Protein AF-A0A061R488-F1 (afdb_monomer_lite)

Structure (mmCIF, N/CA/C/O backbone):
data_AF-A0A061R488-F1
#
_entry.id   AF-A0A061R488-F1
#
loop_
_atom_site.group_PDB
_atom_site.id
_atom_site.type_symbol
_atom_site.label_atom_id
_atom_site.label_alt_id
_atom_site.label_comp_id
_atom_site.label_asym_id
_atom_site.label_entity_id
_atom_site.label_seq_id
_atom_site.pdbx_PDB_ins_code
_atom_site.Cartn_x
_atom_site.Cartn_y
_atom_site.Cartn_z
_atom_site.occupancy
_atom_site.B_iso_or_equiv
_atom_site.auth_seq_id
_atom_site.auth_comp_id
_atom_site.auth_asym_id
_atom_site.auth_atom_id
_atom_site.pdbx_PDB_model_num
ATOM 1 N N . MET A 1 1 ? 1.899 -10.293 -5.711 1.00 90.31 1 MET A N 1
ATOM 2 C CA . MET A 1 1 ? 0.958 -10.334 -6.855 1.00 90.31 1 MET A CA 1
ATOM 3 C C . MET A 1 1 ? 1.152 -9.062 -7.670 1.00 90.31 1 MET A C 1
ATOM 5 O O . MET A 1 1 ? 1.623 -8.094 -7.091 1.00 90.31 1 MET A O 1
ATOM 9 N N . ILE A 1 2 ? 0.807 -9.060 -8.963 1.00 94.00 2 ILE A N 1
ATOM 10 C CA . ILE A 1 2 ? 0.738 -7.848 -9.800 1.00 94.00 2 ILE A CA 1
ATOM 11 C C . ILE A 1 2 ? -0.744 -7.594 -10.103 1.00 94.00 2 ILE A C 1
ATOM 13 O O . ILE A 1 2 ? -1.431 -8.529 -10.511 1.00 94.00 2 ILE A O 1
ATOM 17 N N . LEU A 1 3 ? -1.229 -6.375 -9.859 1.00 93.12 3 LEU A N 1
ATOM 18 C CA . LEU A 1 3 ? -2.601 -5.946 -10.147 1.00 93.12 3 LEU A CA 1
ATOM 19 C C . LEU A 1 3 ? -2.588 -4.913 -11.274 1.00 93.12 3 LEU A C 1
ATOM 21 O O . LEU A 1 3 ? -1.709 -4.056 -11.303 1.00 93.12 3 LEU A O 1
ATOM 25 N N . GLU A 1 4 ? -3.572 -4.984 -12.166 1.00 93.31 4 GLU A N 1
ATOM 26 C CA . GLU A 1 4 ? -3.691 -4.099 -13.323 1.00 93.31 4 GLU A CA 1
ATOM 27 C C . GLU A 1 4 ? -5.083 -3.463 -13.361 1.00 93.31 4 GLU A C 1
ATOM 29 O O . GLU A 1 4 ? -6.100 -4.149 -13.258 1.00 93.31 4 GLU A O 1
ATOM 34 N N . SER A 1 5 ? -5.115 -2.139 -13.479 1.00 91.12 5 SER A N 1
ATOM 35 C CA . SER A 1 5 ? -6.299 -1.335 -13.776 1.00 91.12 5 SER A CA 1
ATOM 36 C C . SER A 1 5 ? -5.862 0.081 -14.145 1.00 91.12 5 SER A C 1
ATOM 38 O O . SER A 1 5 ? -4.741 0.492 -13.831 1.00 91.12 5 SER A O 1
ATOM 40 N N . ASP A 1 6 ? -6.778 0.881 -14.688 1.00 93.31 6 ASP A N 1
ATOM 41 C CA . ASP A 1 6 ? -6.605 2.335 -14.666 1.00 93.31 6 ASP A CA 1
ATOM 42 C C . ASP A 1 6 ? -6.418 2.791 -13.215 1.00 93.31 6 ASP A C 1
ATOM 44 O O . ASP A 1 6 ? -7.159 2.341 -12.335 1.00 93.31 6 ASP A O 1
ATOM 48 N N . GLU A 1 7 ? -5.410 3.631 -12.959 1.00 93.31 7 GLU A N 1
ATOM 49 C CA . GLU A 1 7 ? -5.097 4.152 -11.616 1.00 93.31 7 GLU A CA 1
ATOM 50 C C . GLU A 1 7 ? -4.927 3.033 -10.562 1.00 93.31 7 GLU A C 1
ATOM 52 O O . GLU A 1 7 ? -5.445 3.107 -9.445 1.00 93.31 7 GLU A O 1
ATOM 57 N N . ALA A 1 8 ? -4.254 1.935 -10.939 1.00 95.44 8 ALA A N 1
ATOM 58 C CA . ALA A 1 8 ? -4.124 0.736 -10.103 1.00 95.44 8 ALA A CA 1
ATOM 59 C C . ALA A 1 8 ? -3.553 1.013 -8.707 1.00 95.44 8 ALA A C 1
ATOM 61 O O . ALA A 1 8 ? -4.048 0.458 -7.725 1.00 95.44 8 ALA A O 1
ATOM 62 N N . VAL A 1 9 ? -2.540 1.880 -8.608 1.00 94.81 9 VAL A N 1
ATOM 63 C CA . VAL A 1 9 ? -1.914 2.240 -7.328 1.00 94.81 9 VAL A CA 1
ATOM 64 C C . VAL A 1 9 ? -2.938 2.930 -6.434 1.00 94.81 9 VAL A C 1
ATOM 66 O O . VAL A 1 9 ? -3.179 2.493 -5.311 1.00 94.81 9 VAL A O 1
ATOM 69 N N . GLU A 1 10 ? -3.604 3.960 -6.945 1.00 97.31 10 GLU A N 1
ATOM 70 C CA . GLU A 1 10 ? -4.575 4.763 -6.211 1.00 97.31 10 GLU A CA 1
ATOM 71 C C . GLU A 1 10 ? -5.785 3.923 -5.782 1.00 97.31 10 GLU A C 1
ATOM 73 O O . GLU A 1 10 ? -6.202 3.957 -4.618 1.00 97.31 10 GLU A O 1
ATOM 78 N N . ARG A 1 11 ? -6.321 3.109 -6.698 1.00 97.62 11 ARG A N 1
ATOM 79 C CA . ARG A 1 11 ? -7.456 2.218 -6.422 1.00 97.62 11 ARG A CA 1
ATOM 80 C C . ARG A 1 11 ? -7.103 1.154 -5.393 1.00 97.62 11 ARG A C 1
ATOM 82 O O . ARG A 1 11 ? -7.886 0.931 -4.468 1.00 97.62 11 ARG A O 1
ATOM 89 N N . TRP A 1 12 ? -5.929 0.532 -5.504 1.00 98.00 12 TRP A N 1
ATOM 90 C CA . TRP A 1 12 ? -5.481 -0.460 -4.529 1.00 98.00 12 TRP A CA 1
ATOM 91 C C . TRP A 1 12 ? -5.250 0.168 -3.156 1.00 98.00 12 TRP A C 1
ATOM 93 O O . TRP A 1 12 ? -5.750 -0.344 -2.155 1.00 98.00 12 TRP A O 1
ATOM 103 N N . ARG A 1 13 ? -4.586 1.328 -3.102 1.00 98.06 13 ARG A N 1
ATOM 104 C CA . ARG A 1 13 ? -4.376 2.108 -1.873 1.00 98.06 13 ARG A CA 1
ATOM 105 C C . ARG A 1 13 ? -5.696 2.459 -1.186 1.00 98.06 13 ARG A C 1
ATOM 107 O O . ARG A 1 13 ? -5.806 2.310 0.032 1.00 98.06 13 ARG A O 1
ATOM 114 N N . LYS A 1 14 ? -6.709 2.862 -1.957 1.00 97.75 14 LYS A N 1
ATOM 115 C CA . LYS A 1 14 ? -8.061 3.121 -1.447 1.00 97.75 14 LYS A CA 1
ATOM 116 C C . LYS A 1 14 ? -8.726 1.852 -0.909 1.00 97.75 14 LYS A C 1
ATOM 118 O O . LYS A 1 14 ? -9.336 1.900 0.154 1.00 97.75 14 LYS A O 1
ATOM 123 N N . ALA A 1 15 ? -8.595 0.727 -1.612 1.00 98.00 15 ALA A N 1
ATOM 124 C CA . ALA A 1 15 ? -9.188 -0.546 -1.207 1.00 98.00 15 ALA A CA 1
ATOM 125 C C . ALA A 1 15 ? -8.565 -1.115 0.082 1.00 98.00 15 ALA A C 1
ATOM 127 O O . ALA A 1 15 ? -9.285 -1.604 0.958 1.00 98.00 15 ALA A O 1
ATOM 128 N N . ILE A 1 16 ? -7.236 -1.043 0.230 1.00 98.12 16 ILE A N 1
ATOM 129 C CA . ILE A 1 16 ? -6.556 -1.557 1.428 1.00 98.12 16 ILE A CA 1
ATOM 130 C C . ILE A 1 16 ? -6.721 -0.635 2.636 1.00 98.12 16 ILE A C 1
ATOM 132 O O . ILE A 1 16 ? -6.805 -1.134 3.752 1.00 98.12 16 ILE A O 1
ATOM 136 N N . GLY A 1 17 ? -6.826 0.680 2.432 1.00 98.38 17 GLY A N 1
ATOM 137 C CA . GLY A 1 17 ? -7.018 1.654 3.505 1.00 98.38 17 GLY A CA 1
ATOM 138 C C . GLY A 1 17 ? -5.735 2.028 4.272 1.00 98.38 17 GLY A C 1
ATOM 139 O O . GLY A 1 17 ? -4.621 1.648 3.879 1.00 98.38 17 GLY A O 1
ATOM 140 N N . PRO A 1 18 ? -5.864 2.814 5.360 1.00 98.00 18 PRO A N 1
ATOM 141 C CA . PRO A 1 18 ? -4.741 3.298 6.168 1.00 98.00 18 PRO A CA 1
ATOM 142 C C . PRO A 1 18 ? -3.824 2.181 6.677 1.00 98.00 18 PRO A C 1
ATOM 144 O O . PRO A 1 18 ? -4.274 1.076 6.956 1.00 98.00 18 PRO A O 1
ATOM 147 N N . THR A 1 19 ? -2.527 2.470 6.815 1.00 97.62 19 THR A N 1
ATOM 148 C CA . THR A 1 19 ? -1.512 1.486 7.249 1.00 97.62 19 THR A CA 1
ATOM 149 C C . THR A 1 19 ? -1.751 0.966 8.665 1.00 97.62 19 THR A C 1
ATOM 151 O O . THR A 1 19 ? -1.451 -0.192 8.944 1.00 97.62 19 THR A O 1
ATOM 154 N N . ASP A 1 20 ? -2.276 1.811 9.551 1.00 97.69 20 ASP A N 1
ATOM 155 C CA . ASP A 1 20 ? -2.691 1.398 10.886 1.00 97.69 20 ASP A CA 1
ATOM 156 C C . ASP A 1 20 ? -4.117 0.843 10.836 1.00 97.69 20 ASP A C 1
ATOM 158 O O . ASP A 1 20 ? -5.053 1.554 10.467 1.00 97.69 20 ASP A O 1
ATOM 162 N N . ALA A 1 21 ? -4.277 -0.425 11.219 1.00 97.12 21 ALA A N 1
ATOM 163 C CA . ALA A 1 21 ? -5.569 -1.095 11.245 1.00 97.12 21 ALA A CA 1
ATOM 164 C C . ALA A 1 21 ? -6.576 -0.419 12.195 1.00 97.12 21 ALA A C 1
ATOM 166 O O . ALA A 1 21 ? -7.774 -0.442 11.918 1.00 97.12 21 ALA A O 1
ATOM 167 N N . ALA A 1 22 ? -6.118 0.210 13.286 1.00 97.56 22 ALA A N 1
ATOM 168 C CA . ALA A 1 22 ? -6.995 0.967 14.180 1.00 97.56 22 ALA A CA 1
ATOM 169 C C . ALA A 1 22 ? -7.564 2.202 13.469 1.00 97.56 22 ALA A C 1
ATOM 171 O O . ALA A 1 22 ? -8.781 2.344 13.372 1.00 97.56 22 ALA A O 1
ATOM 172 N N . ALA A 1 23 ? -6.696 3.008 12.853 1.00 98.12 23 ALA A N 1
ATOM 173 C CA . ALA A 1 23 ? -7.121 4.157 12.055 1.00 98.12 23 ALA A CA 1
ATOM 174 C C . ALA A 1 23 ? -7.990 3.739 10.855 1.00 98.12 23 ALA A C 1
ATOM 176 O O . ALA A 1 23 ? -8.926 4.445 10.482 1.00 98.12 23 ALA A O 1
ATOM 177 N N . ALA A 1 24 ? -7.711 2.579 10.249 1.00 98.31 24 ALA A N 1
ATOM 178 C CA . ALA A 1 24 ? -8.529 2.025 9.177 1.00 98.31 24 ALA A CA 1
ATOM 179 C C . ALA A 1 24 ? -9.947 1.686 9.655 1.00 98.31 24 ALA A C 1
ATOM 181 O O . ALA A 1 24 ? -10.898 2.031 8.963 1.00 98.31 24 ALA A O 1
ATOM 182 N N . ARG A 1 25 ? -10.118 1.078 10.837 1.00 98.44 25 ARG A N 1
ATOM 183 C CA . ARG A 1 25 ? -11.451 0.802 11.410 1.00 98.44 25 ARG A CA 1
ATOM 184 C C . ARG A 1 25 ? -12.263 2.072 11.660 1.00 98.44 25 ARG A C 1
ATOM 186 O O . ARG A 1 25 ? -13.475 2.049 11.486 1.00 98.44 25 ARG A O 1
ATOM 193 N N . GLU A 1 26 ? -11.604 3.163 12.030 1.00 98.31 26 GLU A N 1
ATOM 194 C CA . GLU A 1 26 ? -12.263 4.445 12.296 1.00 98.31 26 GLU A CA 1
ATOM 195 C C . GLU A 1 26 ? -12.633 5.195 11.010 1.00 98.31 26 GLU A C 1
ATOM 197 O O . GLU A 1 26 ? -13.745 5.699 10.875 1.00 98.31 26 GLU A O 1
ATOM 202 N N . THR A 1 27 ? -11.703 5.274 10.054 1.00 98.31 27 THR A N 1
ATOM 203 C CA . THR A 1 27 ? -11.824 6.170 8.887 1.00 98.31 27 THR A CA 1
ATOM 204 C C . THR A 1 27 ? -12.281 5.469 7.608 1.00 98.31 27 THR A C 1
ATOM 206 O O . THR A 1 27 ? -12.818 6.111 6.707 1.00 98.31 27 THR A O 1
ATOM 209 N N . ALA A 1 28 ? -12.074 4.155 7.509 1.00 98.12 28 ALA A N 1
ATOM 210 C CA . ALA A 1 28 ? -12.404 3.337 6.346 1.00 98.12 28 ALA A CA 1
ATOM 211 C C . ALA A 1 28 ? -12.791 1.904 6.779 1.00 98.12 28 ALA A C 1
ATOM 213 O O . ALA A 1 28 ? -12.091 0.951 6.416 1.00 98.12 28 ALA A O 1
ATOM 214 N N . PRO A 1 29 ? -13.887 1.717 7.545 1.00 98.06 29 PRO A N 1
ATOM 215 C CA . PRO A 1 29 ? -14.254 0.430 8.155 1.00 98.06 29 PRO A CA 1
ATOM 216 C C . PRO A 1 29 ? -14.453 -0.706 7.141 1.00 98.06 29 PRO A C 1
ATOM 218 O O . PRO A 1 29 ? -14.228 -1.873 7.453 1.00 98.06 29 PRO A O 1
ATOM 221 N N . GLU A 1 30 ? -14.801 -0.367 5.896 1.00 98.19 30 GLU A N 1
ATOM 222 C CA . GLU A 1 30 ? -14.967 -1.342 4.816 1.00 98.19 30 GLU A CA 1
ATOM 223 C C . GLU A 1 30 ? -13.655 -1.767 4.137 1.00 98.19 30 GLU A C 1
ATOM 225 O O . GLU A 1 30 ? -13.661 -2.714 3.342 1.00 98.19 30 GLU A O 1
ATOM 230 N N . SER A 1 31 ? -12.542 -1.095 4.448 1.00 98.62 31 SER A N 1
ATOM 231 C CA . SER A 1 31 ? -11.225 -1.388 3.880 1.00 98.62 31 SER A CA 1
ATOM 232 C C . SER A 1 31 ? -10.680 -2.737 4.341 1.00 98.62 31 SER A C 1
ATOM 234 O O . SER A 1 31 ? -11.011 -3.258 5.410 1.00 98.62 31 SER A O 1
ATOM 236 N N . LEU A 1 32 ? -9.789 -3.310 3.536 1.00 98.44 32 LEU A N 1
ATOM 237 C CA . LEU A 1 32 ? -9.237 -4.629 3.834 1.00 98.44 32 LEU A CA 1
ATOM 238 C C . LEU A 1 32 ? -8.371 -4.621 5.106 1.00 98.44 32 LEU A C 1
ATOM 240 O O . LEU A 1 32 ? -8.419 -5.578 5.877 1.00 98.44 32 LEU A O 1
ATOM 244 N N . ARG A 1 33 ? -7.632 -3.539 5.390 1.00 98.50 33 ARG A N 1
ATOM 245 C CA . ARG A 1 33 ? -6.859 -3.427 6.639 1.00 98.50 33 ARG A CA 1
ATOM 246 C C . ARG A 1 33 ? -7.745 -3.263 7.872 1.00 98.50 33 ARG A C 1
ATOM 248 O O . ARG A 1 33 ? -7.367 -3.750 8.932 1.00 98.50 33 ARG A O 1
ATOM 255 N N . ALA A 1 34 ? -8.926 -2.653 7.749 1.00 98.50 34 ALA A N 1
ATOM 256 C CA . ALA A 1 34 ? -9.890 -2.597 8.849 1.00 98.50 34 ALA A CA 1
ATOM 257 C C . ALA A 1 34 ? -10.449 -3.988 9.193 1.00 98.50 34 ALA A C 1
ATOM 259 O O . ALA A 1 34 ? -10.567 -4.329 10.370 1.00 98.50 34 ALA A O 1
ATOM 260 N N . LYS A 1 35 ? -10.749 -4.791 8.162 1.00 98.44 35 LYS A N 1
ATOM 261 C CA . LYS A 1 35 ? -11.349 -6.129 8.290 1.00 98.44 35 LYS A CA 1
ATOM 262 C C . LYS A 1 35 ? -10.361 -7.207 8.729 1.00 98.44 35 LYS A C 1
ATOM 264 O O . LYS A 1 35 ? -10.740 -8.106 9.473 1.00 98.44 35 LYS A O 1
ATOM 269 N N . TYR A 1 36 ? -9.114 -7.129 8.262 1.00 98.38 36 TYR A N 1
ATOM 270 C CA . TYR A 1 36 ? -8.139 -8.217 8.405 1.00 98.38 36 TYR A CA 1
ATOM 271 C C . TYR A 1 36 ? -6.847 -7.819 9.130 1.00 98.38 36 TYR A C 1
ATOM 273 O O . TYR A 1 36 ? -6.039 -8.688 9.450 1.00 98.38 36 TYR A O 1
ATOM 281 N N . GLY A 1 37 ? -6.618 -6.526 9.377 1.00 97.38 37 GLY A N 1
ATOM 282 C CA . GLY A 1 37 ? -5.425 -6.033 10.060 1.00 97.38 37 GLY A CA 1
ATOM 283 C C . GLY A 1 37 ? -5.559 -6.049 11.584 1.00 97.38 37 GLY A C 1
ATOM 284 O O . GLY A 1 37 ? -6.605 -5.719 12.148 1.00 97.38 37 GLY A O 1
ATOM 285 N N . THR A 1 38 ? -4.458 -6.364 12.263 1.00 95.75 38 THR A N 1
ATOM 286 C CA . THR A 1 38 ? -4.386 -6.387 13.730 1.00 95.75 38 THR A CA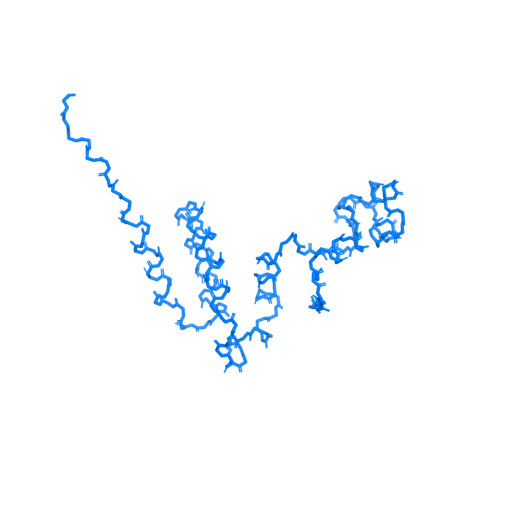 1
ATOM 287 C C . THR A 1 38 ? -3.892 -5.051 14.277 1.00 95.75 38 THR A C 1
ATOM 289 O O . THR A 1 38 ? -4.554 -4.428 15.106 1.00 95.75 38 THR A O 1
ATOM 292 N N . ASP A 1 39 ? -2.743 -4.594 13.781 1.00 93.75 39 ASP A N 1
ATOM 293 C CA . ASP A 1 39 ? -2.043 -3.384 14.219 1.00 93.75 39 ASP A CA 1
ATOM 294 C C . ASP A 1 39 ? -1.248 -2.769 13.046 1.00 93.75 39 ASP A C 1
ATOM 296 O O . ASP A 1 39 ? -1.384 -3.199 11.898 1.00 93.75 39 ASP A O 1
ATOM 300 N N . LYS A 1 40 ? -0.434 -1.742 13.318 1.00 95.44 40 LYS A N 1
ATOM 301 C CA . LYS A 1 40 ? 0.339 -1.012 12.299 1.00 95.44 40 LYS A CA 1
ATOM 302 C C . LYS A 1 40 ? 1.358 -1.877 11.548 1.00 95.44 40 LYS A C 1
ATOM 304 O O . LYS A 1 40 ? 1.590 -1.626 10.366 1.00 95.44 40 LYS A O 1
ATOM 309 N N . THR A 1 41 ? 1.978 -2.859 12.202 1.00 96.25 41 THR A N 1
ATOM 310 C CA . THR A 1 41 ? 2.983 -3.745 11.588 1.00 96.25 41 THR A CA 1
ATOM 311 C C . THR A 1 41 ? 2.342 -4.991 10.986 1.00 96.25 41 THR A C 1
ATOM 313 O O . THR A 1 41 ? 2.716 -5.413 9.896 1.00 96.25 41 THR A O 1
ATOM 316 N N . ARG A 1 42 ? 1.336 -5.560 11.651 1.00 96.25 42 ARG A N 1
ATOM 317 C CA . ARG A 1 42 ? 0.545 -6.709 11.193 1.00 96.25 42 ARG A CA 1
ATOM 318 C C . ARG A 1 42 ? -0.763 -6.226 10.573 1.00 96.25 42 ARG A C 1
ATOM 320 O O . ARG A 1 42 ? -1.852 -6.507 11.072 1.00 96.25 42 ARG A O 1
ATOM 327 N N . ASN A 1 43 ? -0.645 -5.499 9.468 1.00 97.19 43 ASN A N 1
ATOM 328 C CA . ASN A 1 43 ? -1.773 -4.880 8.768 1.00 97.19 43 ASN A CA 1
ATOM 329 C C . ASN A 1 43 ? -2.302 -5.711 7.583 1.00 97.19 43 ASN A C 1
ATOM 331 O O . ASN A 1 43 ? -3.036 -5.188 6.756 1.00 97.19 43 ASN A O 1
ATOM 335 N N . ALA A 1 44 ? -1.947 -6.994 7.491 1.00 97.12 44 ALA A N 1
ATOM 336 C CA . ALA A 1 44 ? -2.389 -7.970 6.484 1.00 97.12 44 ALA A CA 1
ATOM 337 C C . ALA A 1 44 ? -1.966 -7.728 5.019 1.00 97.12 44 ALA A C 1
ATOM 339 O O . ALA A 1 44 ? -1.717 -8.699 4.309 1.00 97.12 44 ALA A O 1
ATOM 340 N N . LEU A 1 45 ? -1.891 -6.483 4.540 1.00 97.19 45 LEU A N 1
ATOM 341 C CA . LEU A 1 45 ? -1.705 -6.173 3.118 1.00 97.19 45 LEU A CA 1
ATOM 342 C C . LEU A 1 45 ? -0.686 -5.055 2.893 1.00 97.19 45 LEU A C 1
ATOM 344 O O . LEU A 1 45 ? -0.754 -3.997 3.523 1.00 97.19 45 LEU A O 1
ATOM 348 N N . HIS A 1 46 ? 0.198 -5.268 1.915 1.00 96.50 46 HIS A N 1
ATOM 349 C CA . HIS A 1 46 ? 1.103 -4.266 1.343 1.00 96.50 46 HIS A CA 1
ATOM 350 C C . HIS A 1 46 ? 0.574 -3.759 -0.004 1.00 96.50 46 HIS A C 1
ATOM 352 O O . HIS A 1 46 ? -0.161 -4.450 -0.714 1.00 96.50 46 HIS A O 1
ATOM 358 N N . GLY A 1 47 ? 0.965 -2.544 -0.362 1.00 95.31 47 GLY A N 1
ATOM 359 C CA . GLY A 1 47 ? 0.718 -1.966 -1.673 1.00 95.31 47 GLY A CA 1
ATOM 360 C C . GLY A 1 47 ? 1.618 -0.759 -1.865 1.00 95.31 47 GLY A C 1
ATOM 361 O O . GLY A 1 47 ? 1.734 0.056 -0.945 1.00 95.31 47 GLY A O 1
ATOM 362 N N . SER A 1 48 ? 2.226 -0.668 -3.045 1.00 96.44 48 SER A N 1
ATOM 363 C CA . SER A 1 48 ? 3.090 0.439 -3.443 1.00 96.44 48 SER A CA 1
ATOM 364 C C . SER A 1 48 ? 2.348 1.776 -3.317 1.00 96.44 48 SER A C 1
ATOM 366 O O . SER A 1 48 ? 1.120 1.844 -3.433 1.00 96.44 48 SER A O 1
ATOM 368 N N . ASP A 1 49 ? 3.085 2.838 -3.019 1.00 92.50 49 ASP A N 1
ATOM 369 C CA . ASP A 1 49 ? 2.551 4.182 -2.770 1.00 92.50 49 ASP A CA 1
ATOM 370 C C . ASP A 1 49 ? 2.558 5.093 -4.005 1.00 92.50 49 ASP A C 1
ATOM 372 O O . ASP A 1 49 ? 1.917 6.143 -3.995 1.00 92.50 49 ASP A O 1
ATOM 376 N N . SER A 1 50 ? 3.261 4.686 -5.060 1.00 92.12 50 SER A N 1
ATOM 377 C CA . SER A 1 50 ? 3.481 5.446 -6.285 1.00 92.12 50 SER A CA 1
ATOM 378 C C . SER A 1 50 ? 3.691 4.497 -7.467 1.00 92.12 50 SER A C 1
ATOM 380 O O . SER A 1 50 ? 3.901 3.291 -7.299 1.00 92.12 50 SER A O 1
ATOM 382 N N . ARG A 1 51 ? 3.607 5.025 -8.692 1.00 89.38 51 ARG A N 1
ATOM 383 C CA . ARG A 1 51 ? 3.841 4.231 -9.910 1.00 89.38 51 ARG A CA 1
ATOM 384 C C . ARG A 1 51 ? 5.304 3.815 -10.015 1.00 89.38 51 ARG A C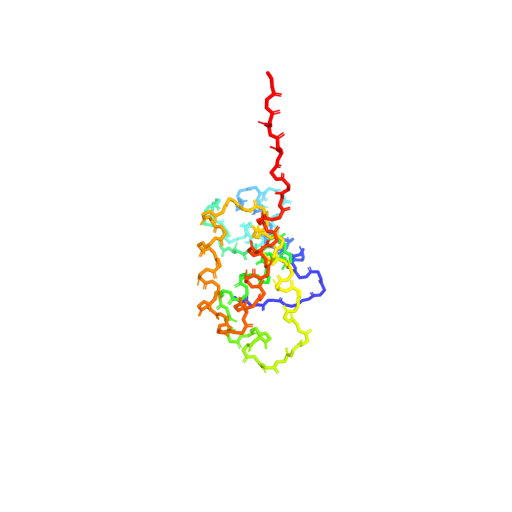 1
ATOM 386 O O . ARG A 1 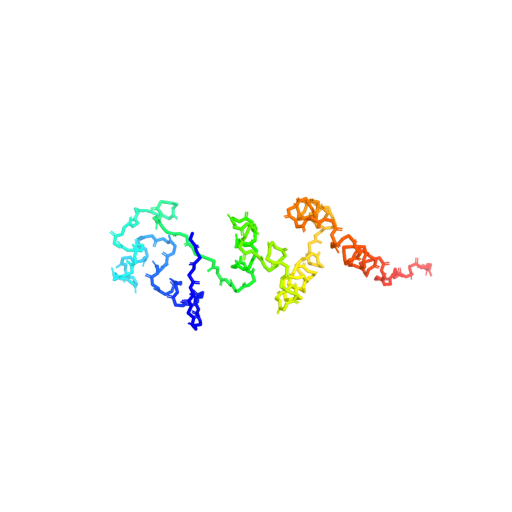51 ? 5.603 2.705 -10.449 1.00 89.38 51 ARG A O 1
ATOM 393 N N . GLU A 1 52 ? 6.194 4.691 -9.573 1.00 86.69 52 GLU A N 1
ATOM 394 C CA . GLU A 1 52 ? 7.631 4.481 -9.519 1.00 86.69 52 GLU A CA 1
ATOM 395 C C . GLU A 1 52 ? 7.955 3.348 -8.543 1.00 86.69 52 GLU A C 1
ATOM 397 O O . GLU A 1 52 ? 8.616 2.389 -8.937 1.00 86.69 52 GLU A O 1
ATOM 402 N N . SER A 1 53 ? 7.435 3.387 -7.306 1.00 87.31 53 SER A N 1
ATOM 403 C CA . SER A 1 53 ? 7.660 2.296 -6.348 1.00 87.31 53 SER A CA 1
ATOM 404 C C . SER A 1 53 ? 7.056 0.977 -6.828 1.00 87.31 53 SER A C 1
ATOM 406 O O . SER A 1 53 ? 7.714 -0.056 -6.719 1.00 87.31 53 SER A O 1
ATOM 408 N N . ALA A 1 54 ? 5.879 1.004 -7.462 1.00 90.81 54 ALA A N 1
ATOM 409 C CA . ALA A 1 54 ? 5.281 -0.188 -8.058 1.00 90.81 54 ALA A CA 1
ATOM 410 C C . ALA A 1 54 ? 6.171 -0.807 -9.147 1.00 90.81 54 ALA A C 1
ATOM 412 O O . ALA A 1 54 ? 6.387 -2.017 -9.142 1.00 90.81 54 ALA A O 1
ATOM 413 N N . ALA A 1 55 ? 6.726 -0.001 -10.058 1.00 85.00 55 ALA A N 1
ATOM 414 C CA . ALA A 1 55 ? 7.613 -0.495 -11.111 1.00 85.00 55 ALA A CA 1
ATOM 4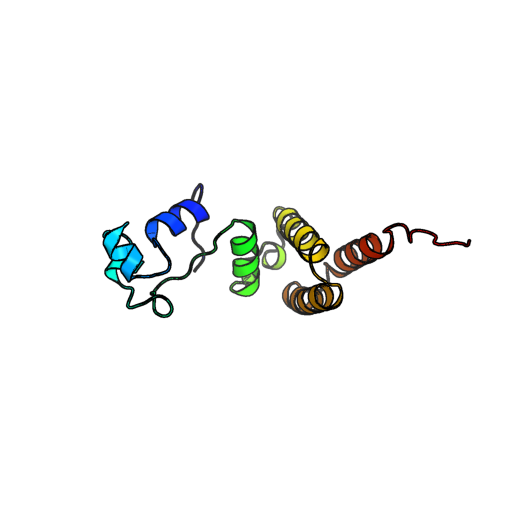15 C C . ALA A 1 55 ? 8.876 -1.159 -10.536 1.00 85.00 55 ALA A C 1
ATOM 417 O O . ALA A 1 55 ? 9.281 -2.227 -11.002 1.00 85.00 55 ALA A O 1
ATOM 418 N N . LEU A 1 56 ? 9.461 -0.563 -9.492 1.00 84.00 56 LEU A N 1
ATOM 419 C CA . LEU A 1 56 ? 10.629 -1.109 -8.799 1.00 84.00 56 LEU A CA 1
ATOM 420 C C . LEU A 1 56 ? 10.308 -2.417 -8.075 1.00 84.00 56 LEU A C 1
ATOM 422 O O . LEU A 1 56 ? 10.990 -3.418 -8.288 1.00 84.00 56 LEU A O 1
ATOM 426 N N . GLU A 1 57 ? 9.248 -2.431 -7.267 1.00 88.44 57 GLU A N 1
ATOM 427 C CA . GLU A 1 57 ? 8.810 -3.619 -6.530 1.00 88.44 57 GLU A CA 1
ATOM 428 C C . GLU A 1 57 ? 8.447 -4.765 -7.489 1.00 88.44 57 GLU A C 1
ATOM 430 O O . GLU A 1 57 ? 8.781 -5.920 -7.228 1.00 88.44 57 GLU A O 1
ATOM 435 N N . ILE A 1 58 ? 7.814 -4.467 -8.632 1.00 87.31 58 ILE A N 1
ATOM 436 C CA . ILE A 1 58 ? 7.512 -5.463 -9.668 1.00 87.31 58 ILE A CA 1
ATOM 437 C C . ILE A 1 58 ? 8.799 -6.040 -10.259 1.00 87.31 58 ILE A C 1
ATOM 439 O O . ILE A 1 58 ? 8.895 -7.259 -10.397 1.00 87.31 58 ILE A O 1
ATOM 443 N N . ALA A 1 59 ? 9.787 -5.205 -10.584 1.00 84.06 59 ALA A N 1
ATOM 444 C CA . ALA A 1 59 ? 11.062 -5.679 -11.119 1.00 84.06 59 ALA A CA 1
ATOM 445 C C . ALA A 1 59 ? 11.836 -6.539 -10.109 1.00 84.06 59 ALA A C 1
ATOM 447 O O . ALA A 1 59 ? 12.414 -7.556 -10.486 1.00 84.06 59 ALA A O 1
ATOM 448 N N . GLN A 1 60 ? 11.792 -6.170 -8.827 1.00 82.31 60 GLN A N 1
ATOM 449 C CA . GLN A 1 60 ? 12.449 -6.904 -7.745 1.00 82.31 60 GLN A CA 1
ATOM 450 C C . GLN A 1 60 ? 11.767 -8.244 -7.437 1.00 82.31 60 GLN A C 1
ATOM 452 O O . GLN A 1 60 ? 12.442 -9.258 -7.273 1.00 82.31 60 GLN A O 1
ATOM 457 N N . LEU A 1 61 ? 10.433 -8.269 -7.348 1.00 85.25 61 LEU A N 1
ATOM 458 C CA . LEU A 1 61 ? 9.672 -9.453 -6.930 1.00 85.25 61 LEU A CA 1
ATOM 459 C C . LEU A 1 61 ? 9.309 -10.382 -8.096 1.00 85.25 61 LEU A C 1
ATOM 461 O O . LEU A 1 61 ? 9.080 -11.575 -7.889 1.00 85.25 61 LEU A O 1
ATOM 465 N N . PHE A 1 62 ? 9.228 -9.850 -9.317 1.00 85.88 62 PHE A N 1
ATOM 466 C CA . PHE A 1 62 ? 8.812 -10.572 -10.520 1.00 85.88 62 PHE A CA 1
ATOM 467 C C . PHE A 1 62 ? 9.760 -10.309 -11.702 1.00 85.88 62 PHE A C 1
ATOM 469 O O . PHE A 1 62 ? 9.304 -9.853 -12.756 1.00 85.88 62 PHE A O 1
ATOM 476 N N . PRO A 1 63 ? 11.058 -10.649 -11.593 1.00 75.00 63 PRO A N 1
ATOM 477 C CA . PRO A 1 63 ? 12.048 -10.348 -12.631 1.00 75.00 63 PRO A CA 1
ATOM 478 C C . PRO A 1 63 ? 11.628 -10.880 -14.012 1.00 75.00 63 PRO A C 1
ATOM 480 O O . PRO A 1 63 ? 11.668 -10.149 -14.999 1.00 75.00 63 PRO A O 1
ATOM 483 N N . ASN A 1 64 ? 11.055 -12.089 -14.065 1.00 78.19 64 ASN A N 1
ATOM 484 C CA . ASN A 1 64 ? 10.605 -12.747 -15.303 1.00 78.19 64 ASN A CA 1
ATOM 485 C C . ASN A 1 64 ? 9.324 -12.148 -15.926 1.00 78.19 64 ASN A C 1
ATOM 487 O O . ASN A 1 64 ? 8.827 -12.634 -16.943 1.00 78.19 64 ASN A O 1
ATOM 491 N N . ARG A 1 65 ? 8.712 -11.147 -15.285 1.00 69.88 65 ARG A N 1
ATOM 492 C CA . ARG A 1 65 ? 7.518 -10.441 -15.784 1.00 69.88 65 ARG A CA 1
ATOM 493 C C . ARG A 1 65 ? 7.854 -9.061 -16.346 1.00 69.88 65 ARG A C 1
ATOM 495 O O . ARG A 1 65 ? 6.963 -8.429 -16.908 1.00 69.88 65 ARG A O 1
ATOM 502 N N . THR A 1 66 ? 9.095 -8.605 -16.199 1.00 62.03 66 THR A N 1
ATOM 503 C CA . THR A 1 66 ? 9.543 -7.321 -16.739 1.00 62.03 66 THR A CA 1
ATOM 504 C C . THR A 1 66 ? 9.743 -7.403 -18.252 1.00 62.03 66 THR A C 1
ATOM 506 O O . THR A 1 66 ? 9.989 -8.476 -18.801 1.00 62.03 66 THR A O 1
ATOM 509 N N . ALA A 1 67 ? 9.634 -6.260 -18.932 1.00 51.69 67 ALA A N 1
ATOM 510 C CA . ALA A 1 67 ? 9.871 -6.142 -20.371 1.00 51.69 67 ALA A CA 1
ATOM 511 C C . ALA A 1 67 ? 11.263 -6.668 -20.783 1.00 51.69 67 ALA A C 1
ATOM 513 O O . ALA A 1 67 ? 11.376 -7.358 -21.793 1.00 51.69 67 ALA A O 1
ATOM 514 N N . ALA A 1 68 ? 12.276 -6.458 -19.930 1.00 47.47 68 ALA A N 1
ATOM 515 C CA . ALA A 1 68 ? 13.627 -6.996 -20.101 1.00 47.47 68 ALA A CA 1
ATOM 516 C C . ALA A 1 68 ? 13.647 -8.535 -20.161 1.00 47.47 68 ALA A C 1
ATOM 518 O O . ALA A 1 68 ? 14.307 -9.117 -21.011 1.00 47.47 68 ALA A O 1
ATOM 519 N N . ALA A 1 69 ? 12.849 -9.215 -19.331 1.00 43.34 69 ALA A N 1
ATOM 520 C CA . ALA A 1 69 ? 12.745 -10.675 -19.358 1.00 43.34 69 ALA A CA 1
ATOM 521 C C . ALA A 1 69 ? 11.864 -11.225 -20.497 1.00 43.34 69 ALA A C 1
ATOM 523 O O . ALA A 1 69 ? 11.843 -12.434 -20.725 1.00 43.34 69 ALA A O 1
ATOM 524 N N . ARG A 1 70 ? 11.109 -10.362 -21.192 1.00 44.19 70 ARG A N 1
ATOM 525 C CA . ARG A 1 70 ? 10.242 -10.737 -22.322 1.00 44.19 70 ARG A CA 1
ATOM 526 C C . ARG A 1 70 ? 10.832 -10.392 -23.691 1.00 44.19 70 ARG A C 1
ATOM 528 O O . ARG A 1 70 ? 10.240 -10.800 -24.685 1.00 44.19 70 ARG A O 1
ATOM 535 N N . GLY A 1 71 ? 11.953 -9.667 -23.746 1.00 48.16 71 GLY A N 1
ATOM 536 C CA . GLY A 1 71 ? 12.542 -9.187 -25.000 1.00 48.16 71 GLY A CA 1
ATOM 537 C C . GLY A 1 71 ? 11.636 -8.218 -25.772 1.00 48.16 71 GLY A C 1
ATOM 538 O O . GLY A 1 71 ? 11.652 -8.232 -26.998 1.00 48.16 71 GLY A O 1
ATOM 539 N N . ASP A 1 72 ? 10.788 -7.442 -25.080 1.00 47.50 72 ASP A N 1
ATOM 540 C CA . ASP A 1 72 ? 9.884 -6.463 -25.709 1.00 47.50 72 ASP A CA 1
ATOM 541 C C . ASP A 1 72 ? 10.318 -5.040 -25.315 1.00 47.50 72 ASP A C 1
ATOM 543 O O . ASP A 1 72 ? 10.074 -4.576 -24.200 1.00 47.50 72 ASP A O 1
ATOM 547 N N . ASP A 1 73 ? 10.974 -4.337 -26.237 1.00 49.03 73 ASP A N 1
ATOM 548 C CA . ASP A 1 73 ? 11.693 -3.068 -26.020 1.00 49.03 73 ASP A CA 1
ATOM 549 C C . ASP A 1 73 ? 10.792 -1.850 -25.730 1.00 49.03 73 ASP A C 1
ATOM 551 O O . ASP A 1 73 ? 11.251 -0.711 -25.636 1.00 49.03 73 ASP A O 1
ATOM 555 N N . ARG A 1 74 ? 9.480 -2.047 -25.567 1.00 47.44 74 ARG A N 1
ATOM 556 C CA . ARG A 1 74 ? 8.491 -0.955 -25.514 1.00 47.44 74 ARG A CA 1
ATOM 557 C C . ARG A 1 74 ? 8.156 -0.435 -24.110 1.00 47.44 74 ARG A C 1
ATOM 559 O O . ARG A 1 74 ? 7.327 0.460 -23.987 1.00 47.44 74 ARG A O 1
ATOM 566 N N . GLY A 1 75 ? 8.801 -0.947 -23.056 1.00 43.72 75 GLY A N 1
ATOM 567 C CA . GLY A 1 75 ? 8.542 -0.537 -21.660 1.00 43.72 75 GLY A CA 1
ATOM 568 C C . GLY A 1 75 ? 9.773 -0.215 -20.800 1.00 43.72 75 GLY A C 1
ATOM 569 O O . GLY A 1 75 ? 9.618 0.285 -19.686 1.00 43.72 75 GLY A O 1
ATOM 570 N N . GLY A 1 76 ? 10.992 -0.475 -21.289 1.00 45.84 76 GLY A N 1
ATOM 571 C CA . GLY A 1 76 ? 12.231 -0.335 -20.505 1.00 45.84 76 GLY A CA 1
ATOM 572 C C . GLY A 1 76 ? 12.639 1.112 -20.197 1.00 45.84 76 GLY A C 1
ATOM 573 O O . GLY A 1 76 ? 13.228 1.381 -19.150 1.00 45.84 76 GLY A O 1
ATOM 574 N N . GLY A 1 77 ? 12.268 2.065 -21.060 1.00 44.19 77 GLY A N 1
ATOM 575 C CA . GLY A 1 77 ? 12.689 3.466 -20.935 1.00 44.19 77 GLY A CA 1
ATOM 576 C C . GLY A 1 77 ? 12.145 4.183 -19.696 1.00 44.19 77 GLY A C 1
ATOM 577 O O . GLY A 1 77 ? 12.861 4.966 -19.078 1.00 44.19 77 GLY A O 1
ATOM 578 N N . ALA A 1 78 ? 10.910 3.884 -19.282 1.00 48.78 78 ALA A N 1
ATOM 579 C CA . ALA A 1 78 ? 10.291 4.539 -18.127 1.00 48.78 78 ALA A CA 1
ATOM 580 C C . ALA A 1 78 ? 10.922 4.095 -16.796 1.00 48.78 78 ALA A C 1
ATOM 582 O O . ALA A 1 78 ? 11.127 4.913 -15.901 1.00 48.78 78 ALA A O 1
ATOM 583 N N . VAL A 1 79 ? 11.285 2.812 -16.682 1.00 50.84 79 VAL A N 1
ATOM 584 C CA . VAL A 1 79 ? 11.936 2.262 -15.482 1.00 50.84 79 VAL A CA 1
ATOM 585 C C . VAL A 1 79 ? 13.372 2.775 -15.368 1.00 50.84 79 VAL A C 1
ATOM 587 O O . VAL A 1 79 ? 13.790 3.181 -14.285 1.00 50.84 79 VAL A O 1
ATOM 590 N N . ALA A 1 80 ? 14.106 2.831 -16.485 1.00 53.22 80 ALA A N 1
ATOM 591 C CA . ALA A 1 80 ? 15.449 3.405 -16.525 1.00 53.22 80 ALA A CA 1
ATOM 592 C C . ALA A 1 80 ? 15.448 4.904 -16.168 1.00 53.22 80 ALA A C 1
ATOM 594 O O . ALA A 1 80 ? 16.299 5.347 -15.399 1.00 53.22 80 ALA A O 1
ATOM 595 N N . ALA A 1 81 ? 14.466 5.670 -16.655 1.00 50.19 81 ALA A N 1
ATOM 596 C CA . ALA A 1 81 ? 14.325 7.091 -16.339 1.00 50.19 81 ALA A CA 1
ATOM 597 C C . ALA A 1 81 ? 13.988 7.336 -14.855 1.00 50.19 81 ALA A C 1
ATOM 599 O O . ALA A 1 81 ? 14.666 8.124 -14.196 1.00 50.19 81 ALA A O 1
ATOM 600 N N . ALA A 1 82 ? 13.010 6.613 -14.296 1.00 53.44 82 ALA A N 1
ATOM 601 C CA . ALA A 1 82 ? 12.648 6.732 -12.880 1.00 53.44 82 ALA A CA 1
ATOM 602 C C . ALA A 1 82 ? 13.803 6.316 -11.947 1.00 53.44 82 ALA A C 1
ATOM 604 O O . ALA A 1 82 ? 14.028 6.930 -10.901 1.00 53.44 82 ALA A O 1
ATOM 605 N N . MET A 1 83 ? 14.579 5.304 -12.348 1.00 60.59 83 MET A N 1
ATOM 606 C CA . MET A 1 83 ? 15.784 4.882 -11.634 1.00 60.59 83 MET A CA 1
ATOM 607 C C . MET A 1 83 ? 16.880 5.951 -11.687 1.00 60.59 83 MET A C 1
ATOM 609 O O . MET A 1 83 ? 17.455 6.287 -10.654 1.00 60.59 83 MET A O 1
ATOM 613 N N . ALA A 1 84 ? 17.145 6.521 -12.867 1.00 57.12 84 ALA A N 1
ATOM 614 C CA . ALA A 1 84 ? 18.139 7.578 -13.035 1.00 57.12 84 ALA A CA 1
ATOM 615 C C . ALA A 1 84 ? 17.817 8.804 -12.163 1.00 57.12 84 ALA A C 1
ATOM 617 O O . ALA A 1 84 ? 18.711 9.343 -11.510 1.00 57.12 84 ALA A O 1
ATOM 618 N N . GLU A 1 85 ? 16.543 9.199 -12.069 1.00 59.09 85 GLU A N 1
ATOM 619 C CA . GLU A 1 85 ? 16.118 10.295 -11.191 1.00 59.09 85 GLU A CA 1
ATOM 620 C C . GLU A 1 85 ? 16.288 9.987 -9.698 1.00 59.09 85 GLU A C 1
ATOM 622 O O . GLU A 1 85 ? 16.667 10.871 -8.927 1.00 59.09 85 GLU A O 1
ATOM 627 N N . ARG A 1 86 ? 16.020 8.748 -9.266 1.00 62.44 86 ARG A N 1
ATOM 628 C CA . ARG A 1 86 ? 16.202 8.321 -7.869 1.00 62.44 86 ARG A CA 1
ATOM 629 C C . ARG A 1 86 ? 17.679 8.282 -7.489 1.00 62.44 86 ARG A C 1
ATOM 631 O O . ARG A 1 86 ? 18.055 8.824 -6.453 1.00 62.44 86 ARG A O 1
ATOM 638 N N . LEU A 1 87 ? 18.516 7.704 -8.346 1.00 64.25 87 LEU A N 1
ATOM 639 C CA . LEU A 1 87 ? 19.964 7.644 -8.143 1.00 64.25 87 LEU A CA 1
ATOM 640 C C . LEU A 1 87 ? 20.594 9.037 -8.092 1.00 64.25 87 LEU A C 1
ATOM 642 O O . LEU A 1 87 ? 21.479 9.270 -7.274 1.00 64.25 87 LEU A O 1
ATOM 646 N N . ALA A 1 88 ? 20.094 9.984 -8.890 1.00 62.25 88 ALA A N 1
ATOM 647 C CA . ALA A 1 88 ? 20.551 11.372 -8.865 1.00 62.25 88 ALA A CA 1
ATOM 648 C C . ALA A 1 88 ? 20.269 12.100 -7.533 1.00 62.25 88 ALA A C 1
ATOM 650 O O . ALA A 1 88 ? 20.873 13.141 -7.274 1.00 62.25 88 ALA A O 1
ATOM 651 N N . ARG A 1 89 ? 19.366 11.576 -6.690 1.00 66.94 89 ARG A N 1
ATOM 652 C CA . ARG A 1 89 ? 18.976 12.167 -5.395 1.00 66.94 89 ARG A CA 1
ATOM 653 C C . ARG A 1 89 ? 19.621 11.479 -4.186 1.00 66.94 89 ARG A C 1
ATOM 655 O O . ARG A 1 89 ? 19.457 11.966 -3.069 1.00 66.94 89 ARG A O 1
ATOM 662 N N . LEU A 1 90 ? 20.329 10.367 -4.383 1.00 59.12 90 LEU A N 1
ATOM 663 C CA . LEU A 1 90 ? 20.972 9.615 -3.304 1.00 59.12 90 LEU A CA 1
ATOM 664 C C . LEU A 1 90 ? 22.433 10.059 -3.102 1.00 59.12 90 LEU A C 1
ATOM 666 O O . LEU A 1 90 ? 23.113 10.408 -4.071 1.00 59.12 90 LEU A O 1
ATOM 670 N N . PRO A 1 91 ? 22.960 10.016 -1.863 1.00 73.19 91 PRO A N 1
ATOM 671 C CA . PRO A 1 91 ? 24.394 10.122 -1.622 1.00 73.19 91 PRO A CA 1
ATOM 672 C C . PRO A 1 91 ? 25.153 9.064 -2.436 1.00 73.19 91 PRO A C 1
ATOM 674 O O . PRO A 1 91 ? 24.704 7.925 -2.564 1.00 73.19 91 PRO A O 1
ATOM 677 N N . ARG A 1 92 ? 26.331 9.418 -2.966 1.00 58.16 92 ARG A N 1
ATOM 678 C CA . ARG A 1 92 ? 27.115 8.582 -3.901 1.00 58.16 92 ARG A CA 1
ATOM 679 C C . ARG A 1 92 ? 27.320 7.133 -3.436 1.00 58.16 92 ARG A C 1
ATOM 681 O O . ARG A 1 92 ? 27.326 6.231 -4.266 1.00 58.16 92 ARG A O 1
ATOM 688 N N . ALA A 1 93 ? 27.494 6.906 -2.135 1.00 56.12 93 ALA A N 1
ATOM 689 C CA . ALA A 1 93 ? 27.673 5.566 -1.575 1.00 56.12 93 ALA A CA 1
ATOM 690 C C . ALA A 1 93 ? 26.409 4.693 -1.709 1.00 56.12 93 ALA A C 1
ATOM 692 O O . ALA A 1 93 ? 26.510 3.515 -2.047 1.00 56.12 93 ALA A O 1
ATOM 693 N N . ASP A 1 94 ? 25.231 5.291 -1.530 1.00 60.72 94 ASP A N 1
ATOM 694 C CA . ASP A 1 94 ? 23.941 4.596 -1.558 1.00 60.72 94 ASP A CA 1
ATOM 695 C C . ASP A 1 94 ? 23.470 4.357 -2.998 1.00 60.72 94 ASP A C 1
ATOM 697 O O . ASP A 1 94 ? 22.955 3.286 -3.322 1.00 60.72 94 ASP A O 1
ATOM 701 N N . ALA A 1 95 ? 23.739 5.314 -3.894 1.00 58.31 95 ALA A N 1
ATOM 702 C CA . ALA A 1 95 ? 23.479 5.165 -5.324 1.00 58.31 95 ALA A CA 1
ATOM 703 C C . ALA A 1 95 ? 24.257 3.979 -5.926 1.00 58.31 95 ALA A C 1
ATOM 705 O O . ALA A 1 95 ? 23.702 3.201 -6.697 1.00 58.31 95 ALA A O 1
ATOM 706 N N . LEU A 1 96 ? 25.529 3.799 -5.548 1.00 55.00 96 LEU A N 1
ATOM 707 C CA . LEU A 1 96 ? 26.368 2.699 -6.040 1.00 55.00 96 LEU A CA 1
ATOM 708 C C . LEU A 1 96 ? 25.917 1.323 -5.523 1.00 55.00 96 LEU A C 1
ATOM 710 O O . LEU A 1 96 ? 26.002 0.337 -6.258 1.00 55.00 96 LEU A O 1
ATOM 714 N N . ALA A 1 97 ? 25.418 1.250 -4.286 1.00 60.12 97 ALA A N 1
ATOM 715 C CA . ALA A 1 97 ? 24.900 0.012 -3.710 1.00 60.12 97 ALA A CA 1
ATOM 716 C C . ALA A 1 97 ? 23.600 -0.440 -4.399 1.00 60.12 97 ALA A C 1
ATOM 718 O O . ALA A 1 97 ? 23.493 -1.606 -4.788 1.00 60.12 97 ALA A O 1
ATOM 719 N N . GLU A 1 98 ? 22.647 0.476 -4.620 1.00 57.22 98 GLU A N 1
ATOM 720 C CA . GLU A 1 98 ? 21.417 0.152 -5.359 1.00 57.22 98 GLU A CA 1
ATOM 721 C C . GLU A 1 98 ? 21.712 -0.187 -6.829 1.00 57.22 98 GLU A C 1
ATOM 723 O O . GLU A 1 98 ? 21.139 -1.139 -7.358 1.00 57.22 98 GLU A O 1
ATOM 728 N N . LEU A 1 99 ? 22.668 0.501 -7.466 1.00 57.84 99 LEU A N 1
ATOM 729 C CA . LEU A 1 99 ? 23.108 0.228 -8.841 1.00 57.84 99 LEU A CA 1
ATOM 730 C C . LEU A 1 99 ? 23.703 -1.173 -9.030 1.00 57.84 99 LEU A C 1
ATOM 732 O O . LEU A 1 99 ? 23.398 -1.839 -10.019 1.00 57.84 99 LEU A O 1
ATOM 736 N N . SER A 1 100 ? 24.535 -1.633 -8.093 1.00 56.06 100 SER A N 1
ATOM 737 C CA . SER A 1 100 ? 25.169 -2.960 -8.152 1.00 56.06 100 SER A CA 1
ATOM 738 C C . SER A 1 100 ? 24.143 -4.095 -8.031 1.00 56.06 100 SER A C 1
ATOM 740 O O . SER A 1 100 ? 24.182 -5.083 -8.775 1.00 56.06 100 SER A O 1
ATOM 742 N N . LEU A 1 101 ? 23.165 -3.919 -7.136 1.00 56.19 101 LEU A N 1
ATOM 743 C CA . LEU A 1 101 ? 22.072 -4.869 -6.949 1.00 56.19 101 LEU A CA 1
ATOM 744 C C . LEU A 1 101 ? 21.164 -4.922 -8.190 1.00 56.19 101 LEU A C 1
ATOM 746 O O . LEU A 1 101 ? 20.741 -6.001 -8.603 1.00 56.19 101 LEU A O 1
ATOM 750 N N . LEU A 1 102 ? 20.922 -3.770 -8.827 1.00 54.78 102 LEU A N 1
ATOM 751 C CA . LEU A 1 102 ? 20.102 -3.669 -10.033 1.00 54.78 102 LEU A CA 1
ATOM 752 C C . LEU A 1 102 ? 20.771 -4.265 -11.276 1.00 54.78 102 LEU A C 1
ATOM 754 O O . LEU A 1 102 ? 20.124 -4.980 -12.039 1.00 54.78 102 LEU A O 1
ATOM 758 N N . ALA A 1 103 ? 22.063 -3.994 -11.474 1.00 54.53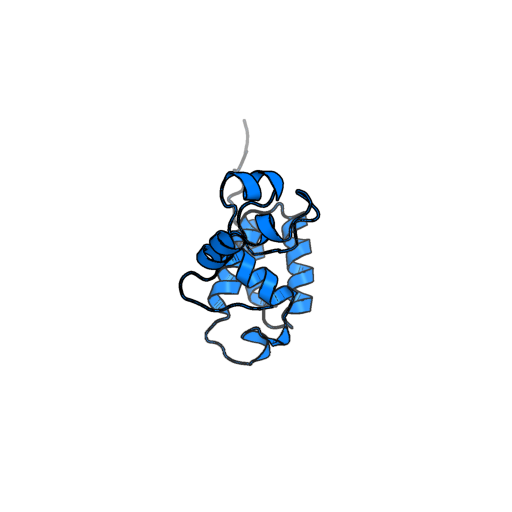 103 ALA A N 1
ATOM 759 C CA . ALA A 1 103 ? 22.833 -4.528 -12.597 1.00 54.53 103 ALA A CA 1
ATOM 760 C C . ALA A 1 103 ? 22.881 -6.065 -12.572 1.00 54.53 103 ALA A C 1
ATOM 762 O O . ALA A 1 103 ? 22.830 -6.711 -13.619 1.00 54.53 103 ALA A O 1
ATOM 763 N N . SER A 1 104 ? 22.898 -6.645 -11.369 1.00 52.34 104 SER A N 1
ATOM 764 C CA . SER A 1 104 ? 22.825 -8.095 -11.164 1.00 52.34 104 SER A CA 1
ATOM 765 C C . SER A 1 104 ? 21.433 -8.672 -11.467 1.00 52.34 104 SER A C 1
ATOM 767 O O . SER A 1 104 ? 21.330 -9.826 -11.873 1.00 52.34 104 SER A O 1
ATOM 769 N N . ALA A 1 105 ? 20.366 -7.884 -11.293 1.00 46.06 105 ALA A N 1
ATOM 770 C CA . ALA A 1 105 ? 18.981 -8.313 -11.498 1.00 46.06 105 ALA A CA 1
ATOM 771 C C . ALA A 1 105 ? 18.479 -8.146 -12.945 1.00 46.06 105 ALA A C 1
ATOM 773 O O . ALA A 1 105 ? 17.580 -8.874 -13.360 1.00 46.06 105 ALA A O 1
ATOM 774 N N . LEU A 1 106 ? 19.037 -7.196 -13.705 1.00 51.72 106 LEU A N 1
ATOM 775 C CA . LEU A 1 106 ? 18.547 -6.828 -15.042 1.00 51.72 106 LEU A CA 1
ATOM 776 C C . LEU A 1 106 ? 19.434 -7.298 -16.204 1.00 51.72 106 LEU A C 1
ATOM 778 O O . LEU A 1 106 ? 19.062 -7.081 -17.349 1.00 51.72 106 LEU A O 1
ATOM 782 N N . GLY A 1 107 ? 20.556 -7.969 -15.922 1.00 46.72 107 GLY A N 1
ATOM 783 C CA . GLY A 1 107 ? 21.377 -8.651 -16.924 1.00 46.72 107 GLY A CA 1
ATOM 784 C C . GLY A 1 107 ? 22.040 -7.721 -17.945 1.00 46.72 107 GLY A C 1
ATOM 785 O O . GLY A 1 107 ? 21.458 -7.421 -18.973 1.00 46.72 107 GLY A O 1
ATOM 786 N N . GLY A 1 108 ? 23.296 -7.333 -17.693 1.00 45.62 108 GLY A N 1
ATOM 787 C CA . GLY A 1 108 ? 24.298 -6.914 -18.694 1.00 45.62 108 GLY A CA 1
ATOM 788 C C . GLY A 1 108 ? 24.076 -5.616 -19.492 1.00 45.62 108 GLY A C 1
ATOM 789 O O . GLY A 1 108 ? 25.014 -4.836 -19.632 1.00 45.62 108 GLY A O 1
ATOM 790 N N . GLU A 1 109 ? 22.875 -5.347 -20.000 1.00 48.34 109 GLU A N 1
ATOM 791 C CA . GLU A 1 109 ? 22.636 -4.346 -21.053 1.00 48.34 109 GLU A CA 1
ATOM 792 C C . GLU A 1 109 ? 22.453 -2.908 -20.540 1.00 48.34 109 GLU A C 1
ATOM 794 O O . GLU A 1 109 ? 22.415 -1.967 -21.324 1.00 48.34 109 GLU A O 1
ATOM 799 N N . ILE A 1 110 ? 22.410 -2.692 -19.221 1.00 49.25 110 ILE A N 1
ATOM 800 C CA . ILE A 1 110 ? 22.229 -1.349 -18.631 1.00 49.25 110 ILE A CA 1
ATOM 801 C C . ILE A 1 110 ? 23.564 -0.727 -18.182 1.00 49.25 110 ILE A C 1
ATOM 803 O O . ILE A 1 110 ? 23.595 0.411 -17.718 1.00 49.25 110 ILE A O 1
ATOM 807 N N . ALA A 1 111 ? 24.696 -1.424 -18.344 1.00 48.41 111 ALA A N 1
ATOM 808 C CA . ALA A 1 111 ? 26.008 -0.925 -17.917 1.00 48.41 111 ALA A CA 1
ATOM 809 C C . ALA A 1 111 ? 26.357 0.451 -18.527 1.00 48.41 111 ALA A C 1
ATOM 811 O O . ALA A 1 111 ? 26.919 1.303 -17.837 1.00 48.41 111 ALA A O 1
ATOM 812 N N . GLU A 1 112 ? 25.952 0.705 -19.775 1.00 49.25 112 GLU A N 1
ATOM 813 C CA . GLU A 1 112 ? 26.176 1.985 -20.462 1.00 49.25 112 GLU A CA 1
ATOM 814 C C . GLU A 1 112 ? 25.327 3.129 -19.885 1.00 49.25 112 GLU A C 1
ATOM 816 O O . GLU A 1 112 ? 25.842 4.216 -19.621 1.00 49.25 112 GLU A O 1
ATOM 821 N N . ALA A 1 113 ? 24.043 2.885 -19.601 1.00 44.41 113 ALA A N 1
ATOM 822 C CA . ALA A 1 113 ? 23.171 3.884 -18.977 1.00 44.41 113 ALA A CA 1
ATOM 823 C C . ALA A 1 113 ? 23.602 4.194 -17.530 1.00 44.41 113 ALA A C 1
ATOM 825 O O . ALA A 1 113 ? 23.521 5.341 -17.083 1.00 44.41 113 ALA A O 1
ATOM 826 N N . VAL A 1 114 ? 24.139 3.195 -16.822 1.00 50.50 114 VAL A N 1
ATOM 827 C CA . VAL A 1 114 ? 24.735 3.345 -15.486 1.00 50.50 114 VAL A CA 1
ATOM 828 C C . VAL A 1 114 ? 26.011 4.196 -15.532 1.00 50.50 114 VAL A C 1
ATOM 830 O O . VAL A 1 114 ? 26.184 5.084 -14.695 1.00 50.50 114 VAL A O 1
ATOM 833 N N . GLN A 1 115 ? 26.880 3.993 -16.528 1.00 53.38 115 GLN A N 1
ATOM 834 C CA . GLN A 1 115 ? 28.079 4.818 -16.729 1.00 53.38 115 GLN A CA 1
ATOM 835 C C . GLN A 1 115 ? 27.733 6.260 -17.122 1.00 53.38 115 GLN A C 1
ATOM 837 O O . GLN A 1 115 ? 28.344 7.197 -16.605 1.00 53.38 115 GLN A O 1
ATOM 842 N N . ALA A 1 116 ? 26.720 6.456 -17.970 1.00 50.06 116 ALA A N 1
ATOM 843 C CA . ALA A 1 116 ? 26.254 7.783 -18.367 1.00 50.06 116 ALA A CA 1
ATOM 844 C C . ALA A 1 116 ? 25.672 8.576 -17.180 1.00 50.06 116 ALA A C 1
ATOM 846 O O . ALA A 1 116 ? 25.993 9.755 -17.009 1.00 50.06 116 ALA A O 1
ATOM 847 N N . ALA A 1 117 ? 24.879 7.929 -16.318 1.00 49.19 117 ALA A N 1
ATOM 848 C CA . ALA A 1 117 ? 24.328 8.552 -15.113 1.00 49.19 117 ALA A CA 1
ATOM 849 C C . ALA A 1 117 ? 25.420 8.891 -14.078 1.00 49.19 117 ALA A C 1
ATOM 851 O O . ALA A 1 117 ? 25.410 9.978 -13.497 1.00 49.19 117 ALA A O 1
ATOM 852 N N . ALA A 1 118 ? 26.409 8.008 -13.893 1.00 52.41 118 ALA A N 1
ATOM 853 C CA . ALA A 1 118 ? 27.560 8.268 -13.028 1.00 52.41 118 ALA A CA 1
ATOM 854 C C . ALA A 1 118 ? 28.441 9.426 -13.542 1.00 52.41 118 ALA A C 1
ATOM 856 O O . ALA A 1 118 ? 28.897 10.249 -12.748 1.00 52.41 118 ALA A O 1
ATOM 857 N N . ALA A 1 119 ? 28.638 9.538 -14.861 1.00 55.94 119 ALA A N 1
ATOM 858 C CA . ALA A 1 119 ? 29.400 10.627 -15.476 1.00 55.94 119 ALA A CA 1
ATOM 859 C C . ALA A 1 119 ? 28.685 11.990 -15.388 1.00 55.94 119 ALA A C 1
ATOM 861 O O . ALA A 1 119 ? 29.339 13.028 -15.277 1.00 55.94 119 ALA A O 1
ATOM 862 N N . ALA A 1 120 ? 27.348 12.006 -15.400 1.00 51.81 120 ALA A N 1
ATOM 863 C CA . ALA A 1 120 ? 26.563 13.228 -15.222 1.00 51.81 120 ALA A CA 1
ATOM 864 C C . ALA A 1 120 ? 26.706 13.822 -13.806 1.00 51.81 120 ALA A C 1
ATOM 866 O O . ALA A 1 120 ? 26.704 15.043 -13.656 1.00 51.81 120 ALA A O 1
ATOM 867 N N . HIS A 1 121 ? 26.900 12.983 -12.782 1.00 50.38 121 HIS A N 1
ATOM 868 C CA . HIS A 1 121 ? 27.132 13.428 -11.403 1.00 50.38 121 HIS A CA 1
ATOM 869 C C . HIS A 1 121 ? 28.497 14.123 -11.216 1.00 50.38 121 HIS A C 1
ATOM 871 O O . HIS A 1 121 ? 28.623 15.027 -10.394 1.00 50.38 121 HIS A O 1
ATOM 877 N N . ASP A 1 122 ? 29.509 13.759 -12.012 1.00 53.09 122 ASP A N 1
ATOM 878 C CA . ASP A 1 122 ? 30.868 14.328 -11.933 1.00 53.09 122 ASP A CA 1
ATOM 879 C C . ASP A 1 122 ? 31.004 15.685 -12.664 1.00 53.09 122 ASP A C 1
ATOM 881 O O . ASP A 1 122 ? 32.034 16.350 -12.573 1.00 53.09 122 ASP A O 1
ATOM 885 N N . ARG A 1 123 ? 29.952 16.124 -13.377 1.00 51.25 123 ARG A N 1
ATOM 886 C CA . ARG A 1 123 ? 29.899 17.398 -14.123 1.00 51.25 123 ARG A CA 1
ATOM 887 C C . ARG A 1 123 ? 29.304 18.578 -13.352 1.00 51.25 123 ARG A C 1
ATOM 889 O O . ARG A 1 123 ? 29.197 19.662 -13.927 1.00 51.25 123 ARG A O 1
ATOM 896 N N . ALA A 1 124 ? 28.933 18.419 -12.080 1.00 46.09 124 ALA A N 1
ATOM 897 C CA . ALA A 1 124 ? 28.609 19.584 -11.259 1.00 46.09 124 ALA A CA 1
ATOM 898 C C . ALA A 1 124 ? 29.846 20.506 -11.217 1.00 46.09 124 ALA A C 1
ATOM 900 O O . ALA A 1 124 ? 30.936 20.021 -10.894 1.00 46.09 124 ALA A O 1
ATOM 901 N N . PRO A 1 125 ? 29.733 21.799 -11.580 1.00 44.59 125 PRO A N 1
ATOM 902 C CA . PRO A 1 125 ? 30.889 22.678 -11.606 1.00 44.59 125 PRO A CA 1
ATOM 903 C C . PRO A 1 125 ? 3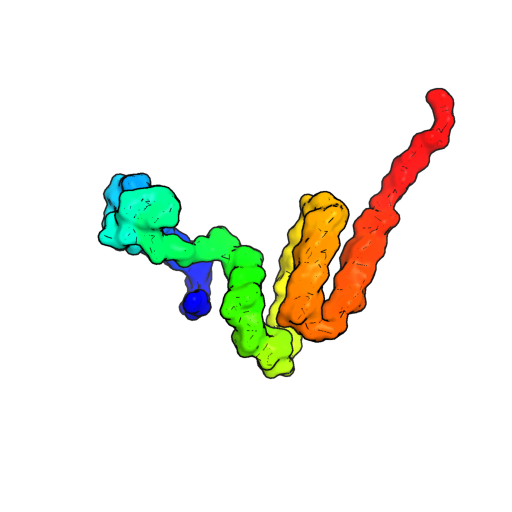1.474 22.725 -10.198 1.00 44.59 125 PRO A C 1
ATOM 905 O O . PRO A 1 125 ? 30.807 23.149 -9.253 1.00 44.59 125 PRO A O 1
ATOM 908 N N . ARG A 1 126 ? 32.722 22.262 -10.053 1.00 47.56 126 ARG A N 1
ATOM 909 C CA . ARG A 1 126 ? 33.519 22.559 -8.865 1.00 47.56 126 ARG A CA 1
ATOM 910 C C . ARG A 1 126 ? 33.547 24.076 -8.780 1.00 47.56 126 ARG A C 1
ATOM 912 O O . ARG A 1 126 ? 34.128 24.716 -9.649 1.00 47.56 126 ARG A O 1
ATOM 919 N N . SER A 1 127 ? 32.847 24.639 -7.798 1.00 53.81 127 SER A N 1
ATOM 920 C CA . SER A 1 127 ? 32.971 26.052 -7.477 1.00 53.81 127 SER A CA 1
ATOM 921 C C . SER A 1 127 ? 34.445 26.286 -7.187 1.00 53.81 127 SER A C 1
ATOM 923 O O . SER A 1 127 ? 34.958 25.803 -6.174 1.00 53.81 127 SER A O 1
ATOM 925 N N . ASP A 1 128 ? 35.116 26.926 -8.134 1.00 50.16 128 ASP A N 1
ATOM 926 C CA . ASP A 1 128 ? 36.515 27.284 -8.045 1.00 50.16 128 ASP A CA 1
ATOM 927 C C . ASP A 1 128 ? 36.625 28.272 -6.888 1.00 50.16 128 ASP A C 1
ATOM 929 O O . ASP A 1 128 ? 36.231 29.433 -6.987 1.00 50.16 128 ASP A O 1
ATOM 933 N N . ARG A 1 129 ? 37.037 27.773 -5.721 1.00 50.44 129 ARG A N 1
ATOM 934 C CA . ARG A 1 129 ? 37.401 28.627 -4.596 1.00 50.44 129 ARG A CA 1
ATOM 935 C C . ARG A 1 129 ? 38.899 28.876 -4.695 1.00 50.44 129 ARG A C 1
ATOM 937 O O . ARG A 1 129 ? 39.665 28.458 -3.833 1.00 50.44 129 ARG A O 1
ATOM 944 N N . SER A 1 130 ? 39.292 29.526 -5.787 1.00 50.53 130 SER A N 1
ATOM 945 C CA . SER A 1 130 ? 40.568 30.214 -5.900 1.00 50.53 130 SER A CA 1
ATOM 946 C C . SER A 1 130 ? 40.479 31.521 -5.105 1.00 50.53 130 SER A C 1
ATOM 948 O O . SER A 1 130 ? 39.718 32.413 -5.467 1.00 50.53 130 SER A O 1
ATOM 950 N N . GLU A 1 131 ? 41.217 31.552 -3.998 1.00 45.59 131 GLU A N 1
ATOM 951 C CA . GLU A 1 131 ? 41.937 32.696 -3.416 1.00 45.59 131 GLU A CA 1
ATOM 952 C C . GLU A 1 131 ? 41.220 34.057 -3.291 1.00 45.59 131 GLU A C 1
ATOM 954 O O . GLU A 1 131 ? 40.985 34.759 -4.273 1.00 45.59 131 GLU A O 1
ATOM 959 N N . LEU A 1 132 ? 40.967 34.470 -2.042 1.00 41.38 132 LEU A N 1
ATOM 960 C CA . LEU A 1 132 ? 41.720 35.516 -1.319 1.00 41.38 132 LEU A CA 1
ATOM 961 C C . LEU A 1 132 ? 41.312 35.533 0.165 1.00 41.38 132 LEU A C 1
ATOM 963 O O . LEU A 1 132 ? 40.102 35.379 0.452 1.00 41.38 132 LEU A O 1
#

Foldseek 3Di:
DDDDDVVRQVVLCLQQDDLFLVVCCVPPCNHPQVVQNDGNVRSPDDGDNDPLRSVVVCCVVPVCPDCLVVVNPPPPVVNLVSLLVVLLPDDVVVSVVVVVVVCVSRDDPCVVVVVVSVVVSVPPDPPPPDDD

pLDDT: mean 72.7, std 21.52, range [41.38, 98.62]

Organism: NCBI:txid582737

InterPro domains:
  IPR034907 Nucleoside diphosphate kinase-like domain [PF00334] (1-65)
  IPR034907 Nucleoside diphosphate kinase-like domain [SM00562] (1-69)
  IPR036850 Nucleoside diphosphate kinase-like domain superfamily [G3DSA:3.30.70.141] (1-70)
  IPR036850 Nucleoside diphosphate kinase-like domain superfamily [SSF54919] (1-65)

Secondary structure (DSSP, 8-state):
----STTHHHHHHHHH--SSHHHHHHH-TTSHHHHH--SSS--S----SSHHHHHHHHHHH-GGGSHHHHT-TTSHHHHHHHHHHHHTTS-HHHHHHHHHHHHHHHTSTTHHHHHHHHHHHTTS--------

Radius of gyration: 19.83 Å; chains: 1; bounding box: 57×48×40 Å

Sequence (132 aa):
MILESDEAVERWRKAIGPTDAAAARETAPESLRAKYGTDKTRNALHGSDSRESAALEIAQLFPNRTAAARGDDRGGGAVAAAMAERLARLPRADALAELSLLASALGGEIAEAVQAAAAAHDRAPRSDRSEL